Protein AF-A0AAD3P8V6-F1 (afdb_monomer_lite)

Organism: Nepenthes gracilis (NCBI:txid150966)

Radius of gyration: 29.1 Å; chains: 1; bounding box: 100×40×70 Å

pLDDT: mean 76.27, std 16.81, range [40.22, 94.75]

Secondary structure (DSSP, 8-state):
-------------------S--PPPTT----THHHHHHHHHHHHHH-TTSPPPPPGGGGSPPPPPPPSS--SSEEEEEE-SS-EEEEEEEES------SS---S----GGG--HHHHHHHHHHHHHHHHH--SHHHHHHHHHHHHHHHHHHHHHH-

Sequence (156 aa):
MLRKAARLFSRPTVTVVASPRSRPLSTELQATTMADQMFVEAWRRVVPNIDPPKTPLSFMKPRPPVPPSIPSKLTVNFYLPYSSELSRKEVDMVIVPATTGQMVEAVPVDRIDSSLVQKGAMEFTQKLSSASTDYEKAEAQIGVDVYSALNSALLG

Foldseek 3Di:
DDDDDDDDDDDDDPPPPPDPPPPPDPPPPPDPPVVVVVQQVVCCVVPVPDHDDDDPVNVDDDDDPDDPDDDQWDQDWDDEPVDTPHHRDTDNDDDQPDPVSDDNDDDPLVPDDLVVLVVQLVVLVVQCVVPDDPVSVVVSVVSNVVSVVSNVVNVD

InterPro domains:
  IPR001469 ATP synthase, F1 complex, delta/epsilon subunit [PTHR13822] (104-154)

Structure (mmCIF, N/CA/C/O backbone):
data_AF-A0AAD3P8V6-F1
#
_entry.id   AF-A0AAD3P8V6-F1
#
loop_
_atom_site.group_PDB
_atom_site.id
_atom_site.type_symbol
_atom_site.label_atom_id
_atom_site.label_alt_id
_atom_site.label_comp_id
_atom_site.label_asym_id
_atom_site.label_entity_id
_atom_site.label_seq_id
_atom_site.pdbx_PDB_ins_code
_atom_site.Cartn_x
_atom_site.Cartn_y
_atom_site.Cartn_z
_atom_site.occupancy
_atom_site.B_iso_or_equiv
_atom_site.auth_seq_id
_atom_site.auth_comp_id
_atom_site.auth_asym_id
_atom_site.auth_atom_id
_atom_site.pdbx_PDB_model_num
ATOM 1 N N . MET A 1 1 ? -65.501 8.495 -46.738 1.00 48.25 1 MET A N 1
ATOM 2 C CA . MET A 1 1 ? -64.399 9.013 -47.576 1.00 48.25 1 MET A CA 1
ATOM 3 C C . MET A 1 1 ? -63.640 10.058 -46.782 1.00 48.25 1 MET A C 1
ATOM 5 O O . MET A 1 1 ? -64.184 11.131 -46.575 1.00 48.25 1 MET A O 1
ATOM 9 N N . LEU A 1 2 ? -62.432 9.763 -46.297 1.00 40.22 2 LEU A N 1
ATOM 10 C CA . LEU A 1 2 ? -61.576 10.791 -45.702 1.00 40.22 2 LEU A CA 1
ATOM 11 C C . LEU A 1 2 ? -60.104 10.433 -45.920 1.00 40.22 2 LEU A C 1
ATOM 13 O O . LEU A 1 2 ? -59.714 9.270 -45.877 1.00 40.22 2 LEU A O 1
ATOM 17 N N . ARG A 1 3 ? -59.350 11.453 -46.318 1.00 42.66 3 ARG A N 1
ATOM 18 C CA . ARG A 1 3 ? -58.139 11.390 -47.137 1.00 42.66 3 ARG A CA 1
ATOM 19 C C . ARG A 1 3 ? -56.882 11.197 -46.282 1.00 42.66 3 ARG A C 1
ATOM 21 O O . ARG A 1 3 ? -56.759 11.784 -45.214 1.00 42.66 3 ARG A O 1
ATOM 28 N N . LYS A 1 4 ? -55.934 10.414 -46.811 1.00 42.03 4 LYS A N 1
ATOM 29 C CA . LYS A 1 4 ? -54.541 10.311 -46.349 1.00 42.03 4 LYS A CA 1
ATOM 30 C C . LYS A 1 4 ? -53.879 11.696 -46.298 1.00 42.03 4 LYS A C 1
ATOM 32 O O . LYS A 1 4 ? -53.978 12.448 -47.263 1.00 42.03 4 LYS A O 1
ATOM 37 N N . ALA A 1 5 ? -53.115 11.964 -45.242 1.00 44.97 5 ALA A N 1
ATOM 38 C CA . ALA A 1 5 ? -52.070 12.985 -45.224 1.00 44.97 5 ALA A CA 1
ATOM 39 C C . ALA A 1 5 ? -50.825 12.391 -44.548 1.00 44.97 5 ALA A C 1
ATOM 41 O O . ALA A 1 5 ? -50.788 12.205 -43.335 1.00 44.97 5 ALA A O 1
ATOM 42 N N . ALA A 1 6 ? -49.821 12.050 -45.356 1.00 48.81 6 ALA A N 1
ATOM 43 C CA . ALA A 1 6 ? -48.490 11.697 -44.889 1.00 48.81 6 ALA A CA 1
ATOM 44 C C . ALA A 1 6 ? -47.752 12.990 -44.513 1.00 48.81 6 ALA A C 1
ATOM 46 O O . ALA A 1 6 ? -47.552 13.856 -45.364 1.00 48.81 6 ALA A O 1
ATOM 47 N N . ARG A 1 7 ? -47.354 13.130 -43.247 1.00 48.19 7 ARG A N 1
ATOM 48 C CA . ARG A 1 7 ? -46.391 14.150 -42.81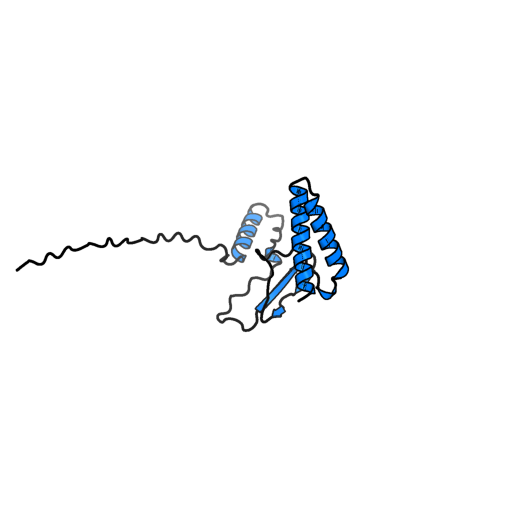5 1.00 48.19 7 ARG A CA 1
ATOM 49 C C . ARG A 1 7 ? -45.053 13.459 -42.565 1.00 48.19 7 ARG A C 1
ATOM 51 O O . ARG A 1 7 ? -44.911 12.688 -41.623 1.00 48.19 7 ARG A O 1
ATOM 58 N N . LEU A 1 8 ? -44.106 13.719 -43.463 1.00 48.44 8 LEU A N 1
ATOM 59 C CA . LEU A 1 8 ? -42.693 13.372 -43.340 1.00 48.44 8 LEU A CA 1
ATOM 60 C C . LEU A 1 8 ? -42.093 14.143 -42.160 1.00 48.44 8 LEU A C 1
ATOM 62 O O . LEU A 1 8 ? -41.882 15.351 -42.251 1.00 48.44 8 LEU A O 1
ATOM 66 N N . PHE A 1 9 ? -41.797 13.449 -41.064 1.00 45.66 9 PHE A N 1
ATOM 67 C CA . PHE A 1 9 ? -40.881 13.968 -40.054 1.00 45.66 9 PHE A CA 1
ATOM 68 C C . PHE A 1 9 ? -39.450 13.683 -40.510 1.00 45.66 9 PHE A C 1
ATOM 70 O O . PHE A 1 9 ? -38.978 12.548 -40.489 1.00 45.66 9 PHE A O 1
ATOM 77 N N . SER A 1 10 ? -38.786 14.742 -40.967 1.00 42.00 10 SER A N 1
ATOM 78 C CA . SER A 1 10 ? -37.354 14.775 -41.247 1.00 42.00 10 SER A CA 1
ATOM 79 C C . SER A 1 10 ? -36.580 14.589 -39.934 1.00 42.00 10 SER A C 1
ATOM 81 O O . SER A 1 10 ? -36.687 15.420 -39.032 1.00 42.00 10 SER A O 1
ATOM 83 N N . ARG A 1 11 ? -35.835 13.484 -39.795 1.00 47.56 11 ARG A N 1
ATOM 84 C CA . ARG A 1 11 ? -34.844 13.307 -38.718 1.00 47.56 11 ARG A CA 1
ATOM 85 C C . ARG A 1 11 ? -33.598 14.119 -39.086 1.00 47.56 11 ARG A C 1
ATOM 87 O O . ARG A 1 11 ? -33.048 13.871 -40.157 1.00 47.56 11 ARG A O 1
ATOM 94 N N . PRO A 1 12 ? -33.097 15.023 -38.230 1.00 41.91 12 PRO A N 1
ATOM 95 C CA . PRO A 1 12 ? -31.776 15.590 -38.442 1.00 41.91 12 PRO A CA 1
ATOM 96 C C . PRO A 1 12 ? -30.721 14.526 -38.115 1.00 41.91 12 PRO A C 1
ATOM 98 O O . PRO A 1 12 ? -30.611 14.060 -36.980 1.00 41.91 12 PRO A O 1
ATOM 101 N N . THR A 1 13 ? -29.945 14.125 -39.120 1.00 44.75 13 THR A N 1
ATOM 102 C CA . THR A 1 13 ? -28.709 13.363 -38.931 1.00 44.75 13 THR A CA 1
ATOM 103 C C . THR A 1 13 ? -27.679 14.306 -38.314 1.00 44.75 13 THR A C 1
ATOM 105 O O . THR A 1 13 ? -27.112 15.149 -39.004 1.00 44.75 13 THR A O 1
ATOM 108 N N . VAL A 1 14 ? -27.455 14.206 -37.003 1.00 41.47 14 VAL A N 1
ATOM 109 C CA . VAL A 1 14 ? -26.318 14.868 -36.356 1.00 41.47 14 VAL A CA 1
ATOM 110 C C . VAL A 1 14 ? -25.079 14.047 -36.684 1.00 41.47 14 VAL A C 1
ATOM 112 O O . VAL A 1 14 ? -24.780 13.048 -36.031 1.00 41.47 14 VAL A O 1
ATOM 115 N N . THR A 1 15 ? -24.366 14.452 -37.730 1.00 43.22 15 THR A N 1
ATOM 116 C CA . THR A 1 15 ? -23.012 13.973 -37.996 1.00 43.22 15 THR A CA 1
ATOM 117 C C . THR A 1 15 ? -22.103 14.582 -36.933 1.00 43.22 15 THR A C 1
ATOM 119 O O . THR A 1 15 ? -21.634 15.711 -37.071 1.00 43.22 15 THR A O 1
ATOM 122 N N . VAL A 1 16 ? -21.887 13.864 -35.829 1.00 43.22 16 VAL A N 1
ATOM 123 C CA . VAL A 1 16 ? -20.825 14.206 -34.879 1.00 43.22 16 VAL A CA 1
ATOM 124 C C . VAL A 1 16 ? -19.509 13.933 -35.594 1.00 43.22 16 VAL A C 1
ATOM 126 O O . VAL A 1 16 ? -19.059 12.793 -35.692 1.00 43.22 16 VAL A O 1
ATOM 129 N N . VAL A 1 17 ? -18.913 14.985 -36.151 1.00 42.22 17 VAL A N 1
ATOM 130 C CA . VAL A 1 17 ? -17.529 14.955 -36.618 1.00 42.22 17 VAL A CA 1
ATOM 131 C C . VAL A 1 17 ? -16.671 14.756 -35.371 1.00 42.22 17 VAL A C 1
ATOM 133 O O . VAL A 1 17 ? -16.439 15.689 -34.603 1.00 42.22 17 VAL A O 1
ATOM 136 N N . ALA A 1 18 ? -16.269 13.511 -35.122 1.00 45.81 18 ALA A N 1
ATOM 137 C CA . ALA A 1 18 ? -15.339 13.174 -34.060 1.00 45.81 18 ALA A CA 1
ATOM 138 C C . ALA A 1 18 ? -13.991 13.837 -34.377 1.00 45.81 18 ALA A C 1
ATOM 140 O O . ALA A 1 18 ? -13.233 13.386 -35.231 1.00 45.81 18 ALA A O 1
ATOM 14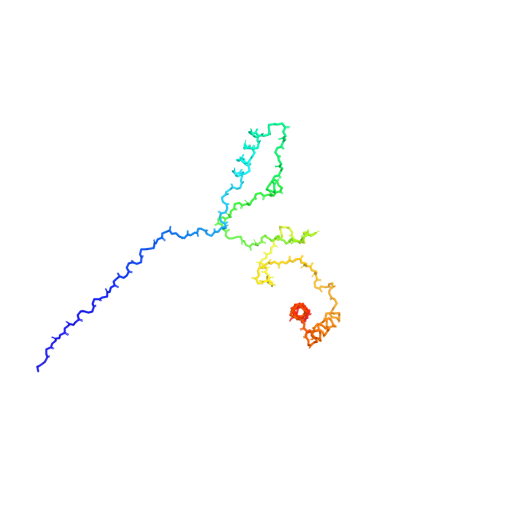1 N N . SER A 1 19 ? -13.723 14.956 -33.708 1.00 47.09 19 SER A N 1
ATOM 142 C CA . SER A 1 19 ? -12.409 15.589 -33.686 1.00 47.09 19 SER A CA 1
ATOM 143 C C . SER A 1 19 ? -11.399 14.592 -33.101 1.00 47.09 19 SER A C 1
ATOM 145 O O . SER A 1 19 ? -11.620 14.115 -31.983 1.00 47.09 19 SER A O 1
ATOM 147 N N . PRO A 1 20 ? -10.292 14.251 -33.789 1.00 47.50 20 PRO A N 1
ATOM 148 C CA . PRO A 1 20 ? -9.282 13.359 -33.249 1.00 47.50 20 PRO A CA 1
ATOM 149 C C . PRO A 1 20 ? -8.382 14.182 -32.326 1.00 47.50 20 PRO A C 1
ATOM 151 O O . PRO A 1 20 ? -7.251 14.534 -32.646 1.00 47.50 20 PRO A O 1
ATOM 154 N N . ARG A 1 21 ? -8.912 14.547 -31.162 1.00 51.06 21 ARG A N 1
ATOM 155 C CA . ARG A 1 21 ? -8.114 15.030 -30.033 1.00 51.06 21 ARG A CA 1
ATOM 156 C C . ARG A 1 21 ? -8.429 14.208 -28.793 1.00 51.06 21 ARG A C 1
ATOM 158 O O . ARG A 1 21 ? -8.576 14.730 -27.693 1.00 51.06 21 ARG A O 1
ATOM 165 N N . SER A 1 22 ? -8.470 12.892 -28.974 1.00 51.97 22 SER A N 1
ATOM 166 C CA . SER A 1 22 ? -8.152 11.978 -27.886 1.00 51.97 22 SER A CA 1
ATOM 167 C C . SER A 1 22 ? -6.700 12.248 -27.515 1.00 51.97 22 SER A C 1
ATOM 169 O O . SER A 1 22 ? -5.783 11.868 -28.240 1.00 51.97 22 SER A O 1
ATOM 171 N N . ARG A 1 23 ? -6.484 12.988 -26.422 1.00 58.47 23 ARG A N 1
ATOM 172 C CA . ARG A 1 23 ? -5.175 13.008 -25.770 1.00 58.47 23 ARG A CA 1
ATOM 173 C C . ARG A 1 23 ? -4.825 11.544 -25.494 1.00 58.47 23 ARG A C 1
ATOM 175 O O . ARG A 1 23 ? -5.640 10.878 -24.850 1.00 58.47 23 ARG A O 1
ATOM 182 N N . PRO A 1 24 ? -3.700 11.020 -25.997 1.00 47.53 24 PRO A N 1
ATOM 183 C CA . PRO A 1 24 ? -3.303 9.672 -25.6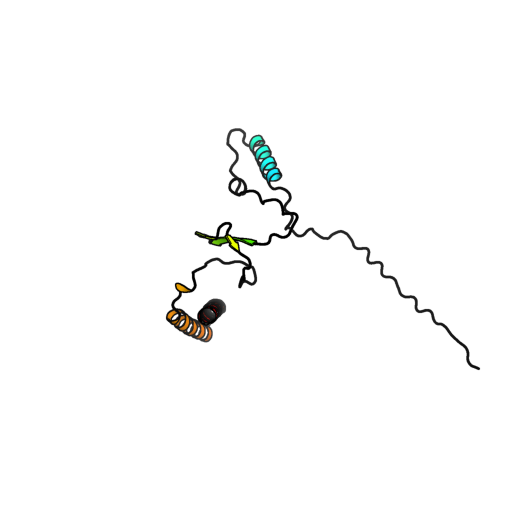44 1.00 47.53 24 PRO A CA 1
ATOM 184 C C . PRO A 1 24 ? -3.166 9.604 -24.122 1.00 47.53 24 PRO A C 1
ATOM 186 O O . PRO A 1 24 ? -2.613 10.507 -23.487 1.00 47.53 24 PRO A O 1
ATOM 189 N N . LEU A 1 25 ? -3.739 8.554 -23.542 1.00 46.03 25 LEU A N 1
ATOM 190 C CA . LEU A 1 25 ? -3.532 8.179 -22.152 1.00 46.03 25 LEU A CA 1
ATOM 191 C C . LEU A 1 25 ? -2.009 8.107 -21.923 1.00 46.03 25 LEU A C 1
ATOM 193 O O . LEU A 1 25 ? -1.317 7.448 -22.697 1.00 46.03 25 LEU A O 1
ATOM 197 N N . SER A 1 26 ? -1.472 8.779 -20.897 1.00 44.19 26 SER A N 1
ATOM 198 C CA . SER A 1 26 ? -0.022 8.900 -20.613 1.00 44.19 26 SER A CA 1
ATOM 199 C C . SER A 1 26 ? 0.693 7.582 -20.262 1.00 44.19 26 SER A C 1
ATOM 201 O O . SER A 1 26 ? 1.759 7.586 -19.655 1.00 44.19 26 SER A O 1
ATOM 203 N N . THR A 1 27 ? 0.109 6.442 -20.608 1.00 46.94 27 THR A N 1
ATOM 204 C CA . THR A 1 27 ? 0.646 5.109 -20.343 1.00 46.94 27 THR A CA 1
ATOM 205 C C . THR A 1 27 ? 1.577 4.624 -21.456 1.00 46.94 27 THR A C 1
ATOM 207 O O . THR A 1 27 ? 2.363 3.707 -21.226 1.00 46.94 27 THR A O 1
ATOM 210 N N . GLU A 1 28 ? 1.539 5.242 -22.640 1.00 43.00 28 GLU A N 1
ATOM 211 C CA . GLU A 1 28 ? 2.434 4.918 -23.754 1.00 43.00 28 GLU A CA 1
ATOM 212 C C . GLU A 1 28 ? 3.661 5.844 -23.749 1.00 43.00 28 GLU A C 1
ATOM 214 O O . GLU A 1 28 ? 3.772 6.806 -24.506 1.00 43.00 28 GLU A O 1
ATOM 219 N N . LEU A 1 29 ? 4.593 5.573 -22.832 1.00 48.22 29 LEU A N 1
ATOM 220 C CA . LEU A 1 29 ? 5.915 6.199 -22.829 1.00 48.22 29 LEU A CA 1
ATOM 221 C C . LEU A 1 29 ? 6.781 5.465 -23.867 1.00 48.22 29 LEU A C 1
ATOM 223 O O . LEU A 1 29 ? 7.282 4.370 -23.604 1.00 48.22 29 LEU A O 1
ATOM 227 N N . GLN A 1 30 ? 6.897 6.032 -25.073 1.00 46.78 30 GLN A N 1
ATOM 228 C CA . GLN A 1 30 ? 7.783 5.521 -26.127 1.00 46.78 30 GLN A CA 1
ATOM 229 C C . GLN A 1 30 ? 9.235 5.404 -25.625 1.00 46.78 30 GLN A C 1
ATOM 231 O O . GLN A 1 30 ? 9.676 6.176 -24.776 1.00 46.78 30 GLN A O 1
ATOM 236 N N . ALA A 1 31 ? 9.947 4.398 -26.148 1.00 54.34 31 ALA A N 1
ATOM 237 C CA . ALA A 1 31 ? 11.231 3.870 -25.681 1.00 54.34 31 ALA A CA 1
ATOM 238 C C . ALA A 1 31 ? 12.186 4.911 -25.055 1.00 54.34 31 ALA A C 1
ATOM 240 O O . ALA A 1 31 ? 12.770 5.770 -25.715 1.00 54.34 31 ALA A O 1
ATOM 241 N N . THR A 1 32 ? 12.384 4.742 -23.749 1.00 54.31 32 THR A N 1
ATOM 242 C CA . THR A 1 32 ? 13.075 5.617 -22.792 1.00 54.31 32 THR A CA 1
ATOM 243 C C . THR A 1 32 ? 14.562 5.863 -23.071 1.00 54.31 32 THR A C 1
ATOM 245 O O . THR A 1 32 ? 15.139 6.786 -22.507 1.00 54.31 32 THR A O 1
ATOM 248 N N . THR A 1 33 ? 15.191 5.084 -23.956 1.00 60.41 33 THR A N 1
ATOM 249 C CA . THR A 1 33 ? 16.618 5.210 -24.304 1.00 60.41 33 THR A CA 1
ATOM 250 C C . THR A 1 33 ? 16.928 6.494 -25.079 1.00 60.41 33 THR A C 1
ATOM 252 O O . THR A 1 33 ? 18.020 7.039 -24.945 1.00 60.41 33 THR A O 1
ATOM 255 N N . MET A 1 34 ? 15.973 7.006 -25.863 1.00 60.59 34 MET A N 1
ATOM 256 C CA . MET A 1 34 ? 16.181 8.205 -26.688 1.00 60.59 34 MET A CA 1
ATOM 257 C C . MET A 1 34 ? 16.338 9.475 -25.837 1.00 60.59 34 MET A C 1
ATOM 259 O O . MET A 1 34 ? 17.187 10.312 -26.128 1.00 60.59 34 MET A O 1
ATOM 263 N N . ALA A 1 35 ? 15.570 9.600 -24.750 1.00 64.56 35 ALA A N 1
ATOM 264 C CA . ALA A 1 35 ? 15.622 10.769 -23.869 1.00 64.56 35 ALA A CA 1
ATOM 265 C C . ALA A 1 35 ? 16.946 10.859 -23.087 1.00 64.56 35 ALA A C 1
ATOM 267 O O . ALA A 1 35 ? 17.517 11.943 -22.968 1.00 64.56 35 ALA A O 1
ATOM 268 N N . ASP A 1 36 ? 17.465 9.720 -22.614 1.00 71.25 36 ASP A N 1
ATOM 269 C CA . ASP A 1 36 ? 18.767 9.657 -21.940 1.00 71.25 36 ASP A CA 1
ATOM 270 C C . ASP A 1 36 ? 19.915 10.030 -22.897 1.00 71.25 36 ASP A C 1
ATOM 272 O O . ASP A 1 36 ? 20.833 10.752 -22.507 1.00 71.25 36 ASP A O 1
ATOM 276 N N . GLN A 1 37 ? 19.854 9.606 -24.166 1.00 79.19 37 GLN A N 1
ATOM 277 C CA . GLN A 1 37 ? 20.871 9.966 -25.163 1.00 79.19 37 GLN A CA 1
ATOM 278 C C . GLN A 1 37 ? 20.859 11.462 -25.494 1.00 79.19 37 GLN A C 1
ATOM 280 O O . GLN A 1 37 ? 21.916 12.092 -25.480 1.00 79.19 37 GLN A O 1
ATOM 285 N N . MET A 1 38 ? 19.676 12.057 -25.682 1.00 83.75 38 MET A N 1
ATOM 286 C CA . MET A 1 38 ? 19.548 13.504 -25.898 1.00 83.75 38 MET A CA 1
ATOM 287 C C . MET A 1 38 ? 20.117 14.320 -24.728 1.00 83.75 38 MET A C 1
ATOM 289 O O . MET A 1 38 ? 20.778 15.339 -24.943 1.00 83.75 38 MET A O 1
ATOM 293 N N . PHE A 1 39 ? 19.890 13.876 -23.487 1.00 84.94 39 PHE A N 1
ATOM 294 C CA . PHE A 1 39 ? 20.454 14.528 -22.304 1.00 84.94 39 PHE A CA 1
ATOM 295 C C . PHE A 1 39 ? 21.985 14.437 -22.274 1.00 84.94 39 PHE A C 1
ATOM 297 O O . PHE A 1 39 ? 22.654 15.442 -22.033 1.00 84.94 39 PHE A O 1
ATOM 304 N N . VAL A 1 40 ? 22.551 13.260 -22.554 1.00 85.06 40 VAL A N 1
ATOM 305 C CA . VAL A 1 40 ? 24.008 13.049 -22.560 1.00 85.06 40 VAL A CA 1
ATOM 306 C C . VAL A 1 40 ? 24.693 13.895 -23.635 1.00 85.06 40 VAL A C 1
ATOM 308 O O . VAL A 1 40 ? 25.746 14.481 -23.375 1.00 85.06 40 VAL A O 1
ATOM 311 N N . GLU A 1 41 ? 24.100 14.005 -24.822 1.00 87.19 41 GLU A N 1
ATOM 312 C CA . GLU A 1 41 ? 24.614 14.855 -25.901 1.00 87.19 41 GLU A CA 1
ATOM 313 C C . GLU A 1 41 ? 24.585 16.342 -25.525 1.00 87.19 41 GLU A C 1
ATOM 315 O O . GLU A 1 41 ? 25.583 17.051 -25.696 1.00 87.19 41 GLU A O 1
ATOM 320 N N . ALA A 1 42 ? 23.476 16.809 -24.944 1.00 87.50 42 ALA A N 1
ATOM 321 C CA . ALA A 1 42 ? 23.359 18.179 -24.452 1.00 87.50 42 ALA A CA 1
ATOM 322 C C . ALA A 1 42 ? 24.352 18.472 -23.312 1.00 87.50 42 ALA A C 1
ATOM 324 O O . ALA A 1 42 ? 24.980 19.531 -23.303 1.00 87.50 42 ALA A O 1
ATOM 325 N N . TRP A 1 43 ? 24.552 17.527 -22.387 1.00 86.81 43 TRP A N 1
ATOM 326 C CA . TRP A 1 43 ? 25.503 17.661 -21.282 1.00 86.81 43 TRP A CA 1
ATOM 327 C C . TRP A 1 43 ? 26.938 17.798 -21.786 1.00 86.81 43 TRP A C 1
ATOM 329 O O . TRP A 1 43 ? 27.631 18.739 -21.407 1.00 86.81 43 TRP A O 1
ATOM 339 N N . ARG A 1 44 ? 27.369 16.923 -22.705 1.00 87.31 44 ARG A N 1
ATOM 340 C CA . ARG A 1 44 ? 28.724 16.966 -23.283 1.00 87.31 44 ARG A CA 1
ATOM 341 C C . ARG A 1 44 ? 29.007 18.270 -24.024 1.00 87.31 44 ARG A C 1
ATOM 343 O O . ARG A 1 44 ? 30.152 18.712 -24.057 1.00 87.31 44 ARG A O 1
ATOM 350 N N . ARG A 1 45 ? 27.973 18.894 -24.595 1.00 90.75 45 ARG A N 1
ATOM 351 C CA . ARG A 1 45 ? 28.081 20.201 -25.252 1.00 90.75 45 ARG A CA 1
ATOM 352 C C . ARG A 1 45 ? 28.306 21.348 -24.261 1.00 90.75 45 ARG A C 1
ATOM 354 O O . ARG A 1 45 ? 29.003 22.296 -24.605 1.00 90.75 45 ARG A O 1
ATOM 361 N N . VAL A 1 46 ? 27.703 21.290 -23.073 1.00 89.69 46 VAL A N 1
ATOM 362 C CA . VAL A 1 46 ? 27.765 22.373 -22.071 1.00 89.69 46 VAL A CA 1
ATOM 363 C C . VAL A 1 46 ? 28.928 22.180 -21.094 1.00 89.69 46 VAL A C 1
ATOM 365 O O . VAL A 1 46 ? 29.578 23.151 -20.713 1.00 89.69 46 VAL A O 1
ATOM 368 N N . VAL A 1 47 ? 29.218 20.937 -20.706 1.00 85.38 47 VAL A N 1
ATOM 369 C CA . VAL A 1 47 ? 30.255 20.580 -19.732 1.00 85.38 47 VAL A CA 1
ATOM 370 C C . VAL A 1 47 ? 31.055 19.374 -20.250 1.00 85.38 47 VAL A C 1
ATOM 372 O O . VAL A 1 47 ? 30.755 18.232 -19.909 1.00 85.38 47 VAL A O 1
ATOM 375 N N . PRO A 1 48 ? 32.093 19.597 -21.077 1.00 83.69 48 PRO A N 1
ATOM 376 C CA . PRO A 1 48 ? 32.858 18.508 -21.693 1.00 83.69 48 PRO A CA 1
ATOM 377 C C . PRO A 1 48 ? 33.806 17.781 -20.724 1.00 83.69 48 PRO A C 1
ATOM 379 O O . PRO A 1 48 ? 34.194 16.649 -20.992 1.00 83.69 48 PRO A O 1
ATOM 382 N N . ASN A 1 49 ? 34.170 18.409 -19.600 1.00 88.88 49 ASN A N 1
ATOM 383 C CA . ASN A 1 49 ? 35.184 17.897 -18.667 1.00 88.88 49 ASN A CA 1
ATOM 384 C C . ASN A 1 49 ? 34.608 17.087 -17.491 1.00 88.88 49 ASN A C 1
ATOM 386 O O . ASN A 1 49 ? 35.370 16.648 -16.633 1.00 88.88 49 ASN A O 1
ATOM 390 N N . ILE A 1 50 ? 33.283 16.930 -17.405 1.00 87.62 50 ILE A N 1
ATOM 391 C CA . ILE A 1 50 ? 32.612 16.198 -16.322 1.00 87.62 50 ILE A CA 1
ATOM 392 C C . ILE A 1 50 ? 31.708 15.141 -16.943 1.00 87.62 50 ILE A C 1
ATOM 394 O O . ILE A 1 50 ? 30.881 15.453 -17.802 1.00 87.62 50 ILE A O 1
ATOM 398 N N . ASP A 1 51 ? 31.839 13.901 -16.478 1.00 85.06 51 ASP A N 1
ATOM 399 C CA . ASP A 1 51 ? 30.973 12.814 -16.918 1.00 85.06 51 ASP A CA 1
ATOM 400 C C . ASP A 1 51 ? 29.500 13.096 -16.578 1.00 85.06 51 ASP A C 1
ATOM 402 O O . ASP A 1 51 ? 29.196 13.618 -15.500 1.00 85.06 51 ASP A O 1
ATOM 406 N N . PRO A 1 52 ? 28.565 12.764 -17.485 1.00 84.94 52 PRO A N 1
ATOM 407 C CA . PRO A 1 52 ? 27.152 13.028 -17.267 1.00 84.94 52 PRO A CA 1
ATOM 408 C C . PRO A 1 52 ? 26.633 12.261 -16.041 1.00 84.94 52 PRO A C 1
ATOM 410 O O . PRO A 1 52 ? 27.012 11.102 -15.825 1.00 84.94 52 PRO A O 1
ATOM 413 N N . PRO A 1 53 ? 25.740 12.871 -15.242 1.00 86.62 53 PRO A N 1
ATOM 414 C CA . PRO A 1 53 ? 25.146 12.196 -14.099 1.00 86.62 53 PRO A CA 1
ATOM 415 C C . PRO A 1 53 ? 24.322 10.987 -14.555 1.00 86.62 53 PRO A C 1
ATOM 417 O O . PRO A 1 53 ? 23.696 10.995 -15.616 1.00 86.62 53 PRO A O 1
ATOM 420 N N . LYS A 1 54 ? 24.296 9.940 -13.724 1.00 83.19 54 LYS A N 1
ATOM 421 C CA . LYS A 1 54 ? 23.468 8.756 -13.979 1.00 83.19 54 LYS A CA 1
ATOM 422 C C . LYS A 1 54 ? 21.996 9.106 -13.785 1.00 83.19 54 LYS A C 1
ATOM 424 O O . LYS A 1 54 ? 21.619 9.641 -12.743 1.00 83.19 54 LYS A O 1
ATOM 429 N N . THR A 1 55 ? 21.163 8.756 -14.757 1.00 84.06 55 THR A N 1
ATOM 430 C CA . THR A 1 55 ? 19.708 8.887 -14.638 1.00 84.06 55 THR A CA 1
ATOM 431 C C . THR A 1 55 ? 19.132 7.683 -13.883 1.00 84.06 55 THR A C 1
ATOM 433 O O . THR A 1 55 ? 19.721 6.599 -13.930 1.00 84.06 55 THR A O 1
ATOM 436 N N . PRO A 1 56 ? 17.978 7.809 -13.195 1.00 78.19 56 PRO A N 1
ATOM 437 C CA . PRO A 1 56 ? 17.333 6.671 -12.528 1.00 78.19 56 PRO A CA 1
ATOM 438 C C . PRO A 1 56 ? 17.111 5.475 -13.466 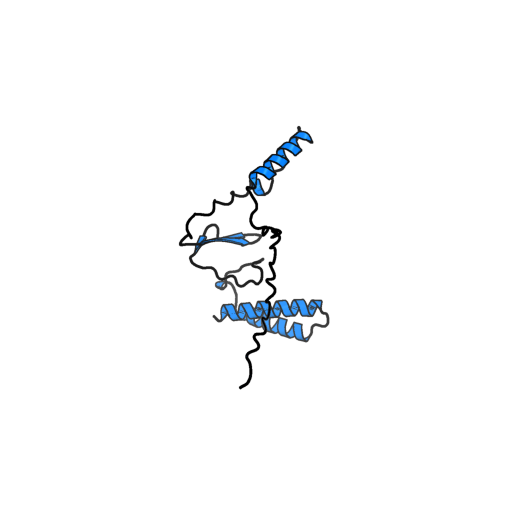1.00 78.19 56 PRO A C 1
ATOM 440 O O . PRO A 1 56 ? 17.254 4.323 -13.061 1.00 78.19 56 PRO A O 1
ATOM 443 N N . LEU A 1 57 ? 16.859 5.754 -14.747 1.00 75.06 57 LEU A N 1
ATOM 444 C CA . LEU A 1 57 ? 16.695 4.762 -15.808 1.00 75.06 57 LEU A CA 1
ATOM 445 C C . LEU A 1 57 ? 17.940 3.894 -16.019 1.00 75.06 57 LEU A C 1
ATOM 447 O O . LEU A 1 57 ? 17.804 2.714 -16.327 1.00 75.06 57 LEU A O 1
ATOM 451 N N . SER A 1 58 ? 19.138 4.428 -15.764 1.00 80.69 58 SER A N 1
ATOM 452 C CA . SER A 1 58 ? 20.396 3.672 -15.849 1.00 80.69 58 SER A CA 1
ATOM 453 C C . SER A 1 58 ? 20.459 2.503 -14.856 1.00 80.69 58 SER A C 1
ATOM 455 O O . SER A 1 58 ? 21.230 1.565 -15.051 1.00 80.69 58 SER A O 1
ATOM 457 N N . PHE A 1 59 ? 19.657 2.553 -13.788 1.00 79.81 59 PHE A N 1
ATOM 458 C CA . PHE A 1 59 ? 19.579 1.513 -12.760 1.00 79.81 59 PHE A CA 1
ATOM 459 C C . PHE A 1 59 ? 18.356 0.599 -12.920 1.00 79.81 59 PHE A C 1
ATOM 461 O O . PHE A 1 59 ? 18.232 -0.397 -12.204 1.00 79.81 59 PHE A O 1
ATOM 468 N N . MET A 1 60 ? 17.451 0.910 -13.852 1.00 80.12 60 MET A N 1
ATOM 469 C CA . MET A 1 60 ? 16.229 0.145 -14.081 1.00 80.12 60 MET A CA 1
ATOM 470 C C . MET A 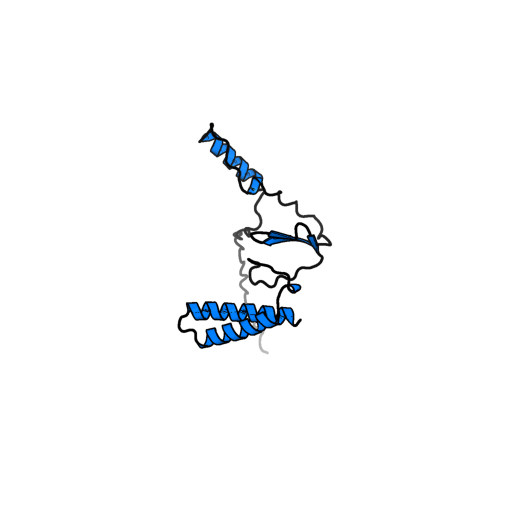1 60 ? 16.398 -0.778 -15.285 1.00 80.12 60 MET A C 1
ATOM 472 O O . MET A 1 60 ? 16.885 -0.389 -16.343 1.00 80.12 60 MET A O 1
ATOM 476 N N . LYS A 1 61 ? 15.953 -2.030 -15.149 1.00 77.62 61 LYS A N 1
ATOM 477 C CA . LYS A 1 61 ? 15.874 -2.932 -16.302 1.00 77.62 61 LYS A CA 1
ATOM 478 C C . LYS A 1 61 ? 14.785 -2.405 -17.245 1.00 77.62 61 LYS A C 1
ATOM 480 O O . LYS A 1 61 ? 13.691 -2.115 -16.753 1.00 77.62 61 LYS A O 1
ATOM 485 N N . PRO A 1 62 ? 15.047 -2.296 -18.562 1.00 72.56 62 PRO A N 1
ATOM 486 C CA . PRO A 1 62 ? 14.038 -1.860 -19.515 1.00 72.56 62 PRO A CA 1
ATOM 487 C C . PRO A 1 62 ? 12.776 -2.708 -19.403 1.00 72.56 62 PRO A C 1
ATOM 489 O O . PRO A 1 62 ? 12.843 -3.915 -19.143 1.00 72.56 62 PRO A O 1
ATOM 492 N N . ARG A 1 63 ? 11.623 -2.069 -19.606 1.00 72.44 63 ARG A N 1
ATOM 493 C CA . ARG A 1 63 ? 10.342 -2.769 -19.658 1.00 72.44 63 ARG A CA 1
ATOM 494 C C . ARG A 1 63 ? 10.426 -3.860 -20.740 1.00 72.44 63 ARG A C 1
ATOM 496 O O . ARG A 1 63 ? 10.755 -3.529 -21.879 1.00 72.44 63 ARG A O 1
ATOM 503 N N . PRO A 1 64 ? 10.141 -5.132 -20.414 1.00 70.62 64 PRO A N 1
ATOM 504 C CA . PRO A 1 64 ? 10.111 -6.184 -21.419 1.00 70.62 64 PRO A CA 1
ATOM 505 C C . PRO A 1 64 ? 8.997 -5.909 -22.444 1.00 70.62 64 PRO A C 1
ATOM 507 O O . PRO A 1 64 ? 7.967 -5.331 -22.081 1.00 70.62 64 PRO A O 1
ATOM 510 N N . PRO A 1 65 ? 9.183 -6.301 -23.717 1.00 75.38 65 PRO A N 1
ATOM 511 C CA . PRO A 1 65 ? 8.154 -6.149 -24.738 1.00 75.38 65 PRO A CA 1
ATOM 512 C C . PRO A 1 65 ? 6.885 -6.903 -24.328 1.00 75.38 65 PRO A C 1
ATOM 514 O O . PRO A 1 65 ? 6.959 -7.976 -23.725 1.00 75.38 65 PRO A O 1
ATOM 517 N N . VAL A 1 66 ? 5.721 -6.329 -24.640 1.00 76.56 66 VAL A N 1
ATOM 518 C CA . VAL A 1 66 ? 4.430 -6.953 -24.326 1.00 76.56 66 VAL A CA 1
ATOM 519 C C . VAL A 1 66 ? 4.328 -8.261 -25.117 1.00 76.56 66 VAL A C 1
ATOM 521 O O . VAL A 1 66 ? 4.459 -8.228 -26.343 1.00 76.56 66 VAL A O 1
ATOM 524 N N . PRO A 1 67 ? 4.136 -9.414 -24.453 1.00 74.38 67 PRO A N 1
ATOM 525 C CA . PRO A 1 67 ? 4.009 -10.679 -25.156 1.00 74.38 67 PRO A CA 1
ATOM 526 C C . PRO A 1 67 ? 2.743 -10.676 -26.032 1.00 74.38 67 PRO A C 1
ATOM 528 O O . PRO A 1 67 ? 1.732 -10.086 -25.650 1.00 74.38 67 PRO A O 1
ATOM 531 N N . PRO A 1 68 ? 2.762 -11.349 -27.195 1.00 75.88 68 PRO A N 1
ATOM 532 C CA . PRO A 1 68 ? 1.637 -11.363 -28.135 1.00 75.88 68 PRO A CA 1
ATOM 533 C C . PRO A 1 68 ? 0.427 -12.170 -27.634 1.00 75.88 68 PRO A C 1
ATOM 535 O O . PRO A 1 68 ? -0.659 -12.063 -28.197 1.00 75.88 68 PRO A O 1
ATOM 538 N N . SER A 1 69 ? 0.603 -12.981 -26.588 1.00 81.69 69 SER A N 1
ATOM 539 C CA . SER A 1 69 ? -0.440 -13.789 -25.956 1.00 81.69 69 SER A CA 1
ATOM 540 C C . SER A 1 69 ? -0.527 -13.486 -24.464 1.00 81.69 69 SER A C 1
ATOM 542 O O . SER A 1 69 ? 0.497 -13.258 -23.815 1.00 81.69 69 SER A O 1
ATOM 544 N N . ILE A 1 70 ? -1.741 -13.539 -23.912 1.00 80.56 70 ILE A N 1
ATOM 545 C CA . ILE A 1 70 ? -1.978 -13.358 -22.476 1.00 80.56 70 ILE A CA 1
ATOM 546 C C . ILE A 1 70 ? -1.240 -14.478 -21.719 1.00 80.56 70 ILE A C 1
ATOM 548 O O . ILE A 1 70 ? -1.487 -15.654 -21.999 1.00 80.56 70 ILE A O 1
ATOM 552 N N . PRO A 1 71 ? -0.313 -14.146 -20.803 1.00 77.69 71 PRO A N 1
ATOM 553 C CA . PRO A 1 71 ? 0.416 -15.146 -20.037 1.00 77.69 71 PRO A CA 1
ATOM 554 C C . PRO A 1 71 ? -0.515 -15.859 -19.050 1.00 77.69 71 PRO A C 1
ATOM 556 O O . PRO A 1 71 ? -1.433 -15.255 -18.501 1.00 77.69 71 PRO A O 1
ATOM 559 N N . SER A 1 72 ? -0.256 -17.143 -18.795 1.00 83.31 72 SER A N 1
ATOM 560 C CA . SER A 1 72 ? -1.041 -17.955 -17.856 1.00 83.31 72 SER A CA 1
ATOM 561 C C . SER A 1 72 ? -0.809 -17.592 -16.386 1.00 83.31 72 SER A C 1
ATOM 563 O O . SER A 1 72 ? -1.662 -17.883 -15.558 1.00 83.31 72 SER A O 1
ATOM 565 N N . LYS A 1 73 ? 0.335 -16.973 -16.060 1.00 83.25 73 LYS A N 1
ATOM 566 C CA . LYS A 1 73 ? 0.684 -16.482 -14.718 1.00 83.25 73 LYS A CA 1
ATOM 567 C C . LYS A 1 73 ? 1.094 -15.016 -14.770 1.00 83.25 73 LYS A C 1
ATOM 569 O O . LYS A 1 73 ? 1.727 -14.577 -15.733 1.00 83.25 73 LYS A O 1
ATOM 574 N N . LEU A 1 74 ? 0.778 -14.274 -13.714 1.00 83.94 74 LEU A N 1
ATOM 575 C CA . LEU A 1 74 ? 1.148 -12.871 -13.555 1.00 83.94 74 LEU A CA 1
ATOM 576 C C . LEU A 1 74 ? 2.481 -12.758 -12.812 1.00 83.94 74 LEU A C 1
ATOM 578 O O . LEU A 1 74 ? 2.650 -13.331 -11.740 1.00 83.94 74 LEU A O 1
ATOM 582 N N . THR A 1 75 ? 3.426 -11.983 -13.348 1.00 83.88 75 THR A N 1
ATOM 583 C CA . THR A 1 75 ? 4.669 -11.638 -12.643 1.00 83.88 75 THR A CA 1
ATOM 584 C C . THR A 1 75 ? 4.450 -10.397 -11.782 1.00 83.88 75 THR A C 1
ATOM 586 O O . THR A 1 75 ? 4.298 -9.292 -12.304 1.00 83.88 75 THR A O 1
ATOM 589 N N . VAL A 1 76 ? 4.475 -10.563 -10.463 1.00 85.62 76 VAL A N 1
ATOM 590 C CA . VAL A 1 76 ? 4.232 -9.491 -9.493 1.00 85.62 76 VAL A CA 1
ATOM 591 C C . VAL A 1 76 ? 5.534 -9.043 -8.850 1.00 85.62 76 VAL A C 1
ATOM 593 O O . VAL A 1 76 ? 6.376 -9.853 -8.451 1.00 85.62 76 VAL A O 1
ATOM 596 N N . ASN A 1 77 ? 5.677 -7.723 -8.746 1.00 84.06 77 ASN A N 1
ATOM 597 C CA . ASN A 1 77 ? 6.732 -7.086 -7.979 1.00 84.06 77 ASN A CA 1
ATOM 598 C C . ASN A 1 77 ? 6.086 -6.229 -6.886 1.00 84.06 77 ASN A C 1
ATOM 600 O O . ASN A 1 77 ? 5.366 -5.281 -7.197 1.00 84.06 77 ASN A O 1
ATOM 604 N N . PHE A 1 78 ? 6.332 -6.580 -5.629 1.00 84.75 78 PHE A N 1
ATOM 605 C CA . PHE A 1 78 ? 5.850 -5.885 -4.447 1.00 84.75 78 PHE A CA 1
ATOM 606 C C . PHE A 1 78 ? 7.044 -5.289 -3.697 1.00 84.75 78 PHE A C 1
ATOM 608 O O . PHE A 1 78 ? 7.894 -6.013 -3.168 1.00 84.75 78 PHE A O 1
ATOM 615 N N . TYR A 1 79 ? 7.115 -3.960 -3.709 1.00 84.00 79 TYR A N 1
ATOM 616 C CA . TYR A 1 79 ? 8.193 -3.175 -3.119 1.00 84.00 79 TYR A CA 1
ATOM 617 C C . TYR A 1 79 ? 7.633 -2.264 -2.029 1.00 84.00 79 TYR A C 1
ATOM 619 O O . TYR A 1 79 ? 6.637 -1.579 -2.246 1.00 84.00 79 TYR A O 1
ATOM 627 N N . LEU A 1 80 ? 8.320 -2.231 -0.895 1.00 83.75 80 LEU A N 1
ATOM 628 C CA . LEU A 1 80 ? 8.180 -1.247 0.169 1.00 83.75 80 LEU A CA 1
ATOM 629 C C . LEU A 1 80 ? 9.360 -0.262 0.105 1.00 83.75 80 LEU A C 1
ATOM 631 O O . LEU A 1 80 ? 10.403 -0.597 -0.464 1.00 83.75 80 LEU A O 1
ATOM 635 N N . PRO A 1 81 ? 9.252 0.928 0.724 1.00 84.12 81 PRO A N 1
ATOM 636 C CA . PRO A 1 81 ? 10.336 1.915 0.734 1.00 84.12 81 PRO A CA 1
ATOM 637 C C . PRO A 1 81 ? 11.687 1.370 1.226 1.00 84.12 81 PRO A C 1
ATOM 639 O O . PRO A 1 81 ? 12.732 1.818 0.758 1.00 84.12 81 PRO A O 1
ATOM 642 N N . TYR A 1 82 ? 11.669 0.387 2.135 1.00 81.38 82 TYR A N 1
ATOM 643 C CA . TYR A 1 82 ? 12.870 -0.175 2.767 1.00 81.38 82 TYR A CA 1
ATOM 644 C C . TYR A 1 82 ? 13.103 -1.667 2.494 1.00 81.38 82 TYR A C 1
ATOM 646 O O . TYR A 1 82 ? 14.123 -2.206 2.917 1.00 81.38 82 TYR A O 1
ATOM 654 N N . SER A 1 83 ? 12.184 -2.349 1.805 1.00 73.81 83 SER A N 1
ATOM 655 C CA . SER A 1 83 ? 12.271 -3.796 1.567 1.00 73.81 83 SER A CA 1
ATOM 656 C C . SER A 1 83 ? 11.578 -4.183 0.265 1.00 73.81 83 SER A C 1
ATOM 658 O O . SER A 1 83 ? 10.547 -3.624 -0.091 1.00 73.81 83 SER A O 1
ATOM 660 N N . SER A 1 84 ? 12.116 -5.164 -0.457 1.00 71.69 84 SER A N 1
ATOM 661 C CA . SER A 1 84 ? 11.394 -5.827 -1.545 1.00 71.69 84 SER A CA 1
ATOM 662 C C . SER A 1 84 ? 10.858 -7.161 -1.039 1.00 71.69 84 SER A C 1
ATOM 664 O O . SER A 1 84 ? 11.629 -8.109 -0.904 1.00 71.69 84 SER A O 1
ATOM 666 N N . GLU A 1 85 ? 9.557 -7.247 -0.784 1.00 74.12 85 GLU A N 1
ATOM 667 C CA . GLU A 1 85 ? 8.941 -8.466 -0.246 1.00 74.12 85 GLU A CA 1
ATOM 668 C C . GLU A 1 85 ? 8.695 -9.511 -1.345 1.00 74.12 85 GLU A C 1
ATOM 670 O O . GLU A 1 85 ? 8.898 -10.705 -1.132 1.00 74.12 85 GLU A O 1
ATOM 675 N N . LEU A 1 86 ? 8.324 -9.088 -2.563 1.00 78.62 86 LEU A N 1
ATOM 676 C CA . LEU A 1 86 ? 8.160 -9.994 -3.707 1.00 78.62 86 LEU A CA 1
ATOM 677 C C . LEU A 1 86 ? 8.818 -9.396 -4.950 1.00 78.62 86 LEU A C 1
ATOM 679 O O . LEU A 1 86 ? 8.459 -8.313 -5.398 1.00 78.62 86 LEU A O 1
ATOM 683 N N . SER A 1 87 ? 9.762 -10.112 -5.556 1.00 77.50 87 SER A N 1
ATOM 684 C CA . SER A 1 87 ? 10.407 -9.696 -6.804 1.00 77.50 87 SER A CA 1
ATOM 685 C C . SER A 1 87 ? 10.249 -10.796 -7.842 1.00 77.50 87 SER A C 1
ATOM 687 O O . SER A 1 87 ? 10.688 -11.925 -7.625 1.00 77.50 87 SER A O 1
ATOM 689 N N . ARG A 1 88 ? 9.611 -10.468 -8.969 1.00 80.56 88 ARG A N 1
ATOM 690 C CA . ARG A 1 88 ? 9.326 -11.380 -10.087 1.00 80.56 88 ARG A CA 1
ATOM 691 C C . ARG A 1 88 ? 8.587 -12.657 -9.682 1.00 80.56 88 ARG A C 1
ATOM 693 O O . ARG A 1 88 ? 8.820 -13.717 -10.261 1.00 80.56 88 ARG A O 1
ATOM 700 N N . LYS A 1 89 ? 7.700 -12.573 -8.690 1.00 82.31 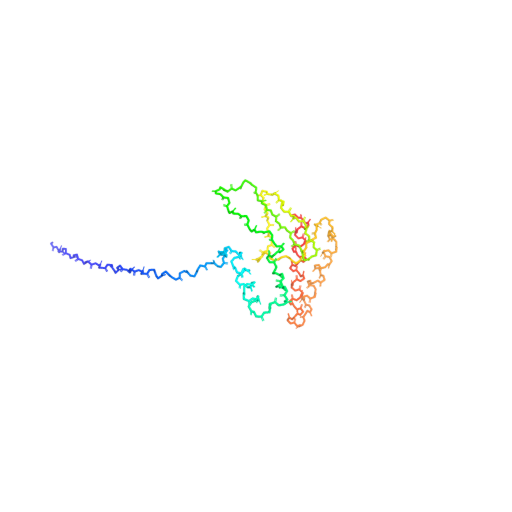89 LYS A N 1
ATOM 701 C CA . LYS A 1 89 ? 6.942 -13.737 -8.234 1.00 82.31 89 LYS A CA 1
ATOM 702 C C . LYS A 1 89 ? 5.801 -14.014 -9.205 1.00 82.31 89 LYS A C 1
ATOM 704 O O . LYS A 1 89 ? 4.993 -13.133 -9.470 1.00 82.31 89 LYS A O 1
ATOM 709 N N . GLU A 1 90 ? 5.736 -15.234 -9.719 1.00 84.31 90 GLU A N 1
ATOM 710 C CA . GLU A 1 90 ? 4.604 -15.687 -10.522 1.00 84.31 90 GLU A CA 1
ATOM 711 C C . GLU A 1 90 ? 3.437 -16.077 -9.616 1.00 84.31 90 GLU A C 1
ATOM 713 O O . GLU A 1 90 ? 3.590 -16.936 -8.741 1.00 84.31 90 GLU A O 1
ATOM 718 N N . VAL A 1 91 ? 2.286 -15.447 -9.828 1.00 85.25 91 VAL A N 1
ATOM 719 C CA . VAL A 1 91 ? 1.034 -15.718 -9.117 1.00 85.25 91 VAL A CA 1
ATOM 720 C C . VAL A 1 91 ? -0.128 -15.731 -10.100 1.00 85.25 91 VAL A C 1
ATOM 722 O O . VAL A 1 91 ? -0.090 -15.060 -11.131 1.00 85.25 91 VAL A O 1
ATOM 725 N N . ASP A 1 92 ? -1.167 -16.491 -9.781 1.00 86.06 92 ASP A N 1
ATOM 726 C CA . ASP A 1 92 ? -2.352 -16.578 -10.636 1.00 86.06 92 ASP A CA 1
ATOM 727 C C . ASP A 1 92 ? -3.272 -15.365 -10.432 1.00 86.06 92 ASP A C 1
ATOM 729 O O . ASP A 1 92 ? -3.892 -14.876 -11.373 1.00 86.06 92 ASP A O 1
ATOM 733 N N . MET A 1 93 ? -3.329 -14.842 -9.203 1.00 83.50 93 MET A N 1
ATOM 734 C CA . MET A 1 93 ? -4.229 -13.755 -8.829 1.00 83.50 93 MET A CA 1
ATOM 735 C C . MET A 1 93 ? -3.665 -12.926 -7.670 1.00 83.50 93 MET A C 1
ATOM 737 O O . MET A 1 93 ? -3.033 -13.465 -6.762 1.00 83.50 93 MET A O 1
ATOM 741 N N . VAL A 1 94 ? -3.935 -11.617 -7.690 1.00 84.00 94 VAL A N 1
ATOM 742 C CA . VAL A 1 94 ? -3.664 -10.687 -6.582 1.00 84.00 94 VAL A CA 1
ATOM 743 C C . VAL A 1 94 ? -4.909 -9.856 -6.308 1.00 84.00 94 VAL A C 1
ATOM 745 O O . VAL A 1 94 ? -5.488 -9.289 -7.233 1.00 84.00 94 VAL A O 1
ATOM 748 N N . ILE A 1 95 ? -5.287 -9.755 -5.035 1.00 86.06 95 ILE A N 1
ATOM 749 C CA . ILE A 1 95 ? -6.339 -8.854 -4.560 1.00 86.06 95 ILE A CA 1
ATOM 750 C C . ILE A 1 95 ? -5.651 -7.684 -3.859 1.00 86.06 95 ILE A C 1
ATOM 752 O O . ILE A 1 95 ? -4.916 -7.889 -2.896 1.00 86.06 95 ILE A O 1
ATOM 756 N N . VAL A 1 96 ? -5.864 -6.466 -4.359 1.00 83.69 96 VAL A N 1
ATOM 757 C CA . VAL A 1 96 ? -5.265 -5.248 -3.799 1.00 83.69 96 VAL A CA 1
ATOM 758 C C . VAL A 1 96 ? -6.359 -4.446 -3.090 1.00 83.69 96 VAL A C 1
ATOM 760 O O . VAL A 1 96 ? -7.217 -3.879 -3.771 1.00 83.69 96 VAL A O 1
ATOM 763 N N . PRO A 1 97 ? -6.358 -4.376 -1.747 1.00 75.50 97 PRO A N 1
ATOM 764 C CA . PRO A 1 97 ? -7.331 -3.594 -0.993 1.00 75.50 97 PRO A CA 1
ATOM 765 C C . PRO A 1 97 ? -6.909 -2.119 -0.973 1.00 75.50 97 PRO A C 1
ATOM 767 O O . PRO A 1 97 ? -6.484 -1.592 0.051 1.00 75.50 97 PRO A O 1
ATOM 770 N N . ALA A 1 98 ? -6.964 -1.447 -2.123 1.00 68.75 98 ALA A N 1
ATOM 771 C CA . ALA A 1 98 ? -6.604 -0.038 -2.209 1.00 68.75 98 ALA A CA 1
ATOM 772 C C . ALA A 1 98 ? -7.481 0.711 -3.210 1.00 68.75 98 ALA A C 1
ATOM 774 O O . ALA A 1 98 ? -7.715 0.246 -4.323 1.00 68.75 98 ALA A O 1
ATOM 775 N N . THR A 1 99 ? -7.876 1.929 -2.846 1.00 69.56 99 THR A N 1
ATOM 776 C CA . THR A 1 99 ? -8.567 2.853 -3.755 1.00 69.56 99 THR A CA 1
ATOM 777 C C . THR A 1 99 ? -7.638 3.338 -4.877 1.00 69.56 99 THR A C 1
ATOM 779 O O . THR A 1 99 ? -8.084 3.572 -5.995 1.00 69.56 99 THR A O 1
ATOM 782 N N . THR A 1 100 ? -6.335 3.473 -4.593 1.00 69.50 100 THR A N 1
ATOM 783 C CA . THR A 1 100 ? -5.324 4.052 -5.505 1.00 69.50 100 THR A CA 1
ATOM 784 C C . THR A 1 100 ? -4.070 3.187 -5.689 1.00 69.50 100 THR A C 1
ATOM 786 O O . THR A 1 100 ? -3.135 3.604 -6.370 1.00 69.50 100 THR A O 1
ATOM 789 N N . GLY A 1 101 ? -4.023 1.987 -5.098 1.00 65.88 101 GLY A N 1
ATOM 790 C CA . GLY A 1 101 ? -2.883 1.064 -5.211 1.00 65.88 101 GLY A CA 1
ATOM 791 C C . GLY A 1 101 ? -1.612 1.486 -4.460 1.00 65.88 101 GLY A C 1
ATOM 792 O O . GLY A 1 101 ? -0.567 0.873 -4.660 1.00 65.88 101 GLY A O 1
ATOM 793 N N . GLN A 1 102 ? -1.670 2.524 -3.620 1.00 64.38 102 GLN A N 1
ATOM 794 C CA . GLN A 1 102 ? -0.531 2.986 -2.826 1.00 64.38 102 GLN A CA 1
ATOM 795 C C . GLN A 1 102 ? -0.509 2.289 -1.465 1.00 64.38 102 GLN A C 1
ATOM 797 O O . GLN A 1 102 ? -1.456 2.399 -0.692 1.00 64.38 102 GLN A O 1
ATOM 802 N N . MET A 1 103 ? 0.588 1.595 -1.175 1.00 72.62 103 MET A N 1
ATOM 803 C CA . MET A 1 103 ? 0.848 0.956 0.113 1.00 72.62 103 MET A CA 1
ATOM 804 C C . MET A 1 103 ? 2.208 1.437 0.608 1.00 72.62 103 MET A C 1
ATOM 806 O O . MET A 1 103 ? 3.209 1.285 -0.089 1.00 72.62 103 MET A O 1
ATOM 810 N N . VAL A 1 104 ? 2.233 2.062 1.783 1.00 79.00 104 VAL A N 1
ATOM 811 C CA . VAL A 1 104 ? 3.473 2.585 2.383 1.00 79.00 104 VAL A CA 1
ATOM 812 C C . VAL A 1 104 ? 4.152 1.520 3.242 1.00 79.00 104 VAL A C 1
ATOM 814 O O . VAL A 1 104 ? 5.377 1.453 3.299 1.00 79.00 104 VAL A O 1
ATOM 817 N N . GLU A 1 105 ? 3.354 0.657 3.863 1.00 82.81 105 GLU A N 1
ATOM 818 C CA . GLU A 1 105 ? 3.802 -0.366 4.797 1.00 82.81 105 GLU A CA 1
ATOM 819 C C . GLU A 1 105 ? 3.049 -1.675 4.542 1.00 82.81 105 GLU A C 1
ATOM 821 O O . GLU A 1 105 ? 1.871 -1.664 4.175 1.00 82.81 105 GLU A O 1
ATOM 826 N N . ALA A 1 106 ? 3.735 -2.804 4.723 1.00 85.00 106 ALA A N 1
ATOM 827 C CA . ALA A 1 106 ? 3.108 -4.116 4.717 1.00 85.00 106 ALA A CA 1
ATOM 828 C C . ALA A 1 106 ? 3.760 -5.027 5.749 1.00 85.00 106 ALA A C 1
ATOM 830 O O . ALA A 1 106 ? 4.975 -5.224 5.755 1.00 85.00 106 ALA A O 1
ATOM 831 N N . VAL A 1 107 ? 2.915 -5.592 6.604 1.00 86.06 107 VAL A N 1
ATOM 832 C CA . VAL A 1 107 ? 3.298 -6.521 7.662 1.00 86.06 107 VAL A CA 1
ATOM 833 C C . VAL A 1 107 ? 2.478 -7.798 7.477 1.00 86.06 107 VAL A C 1
ATOM 835 O O . VAL A 1 107 ? 1.265 -7.705 7.273 1.00 86.06 107 VAL A O 1
ATOM 838 N N . PRO A 1 108 ? 3.106 -8.988 7.522 1.00 86.06 108 PRO A N 1
ATOM 839 C CA . PRO A 1 108 ? 2.381 -10.252 7.495 1.00 86.06 108 PRO A CA 1
ATOM 840 C C . PRO A 1 108 ? 1.355 -10.340 8.635 1.00 86.06 108 PRO A C 1
ATOM 842 O O . PRO A 1 108 ? 1.667 -10.011 9.780 1.00 86.06 108 PRO A O 1
ATOM 845 N N . VAL A 1 109 ? 0.134 -10.785 8.322 1.00 86.06 109 VAL A N 1
ATOM 846 C CA . VAL A 1 109 ? -1.002 -10.810 9.266 1.00 86.06 109 VAL A CA 1
ATOM 847 C C . VAL A 1 109 ? -0.726 -11.709 10.479 1.00 86.06 109 VAL A C 1
ATOM 849 O O . VAL A 1 109 ? -1.187 -11.415 11.576 1.00 86.06 109 VAL A O 1
ATOM 852 N N . ASP A 1 110 ? 0.094 -12.750 10.322 1.00 86.44 110 ASP A N 1
ATOM 853 C CA . ASP A 1 110 ? 0.533 -13.650 11.398 1.00 86.44 110 ASP A CA 1
ATOM 854 C C . ASP A 1 110 ? 1.355 -12.955 12.493 1.00 86.44 110 ASP A C 1
ATOM 856 O O . ASP A 1 110 ? 1.459 -13.467 13.607 1.00 86.44 110 ASP A O 1
ATOM 860 N N . ARG A 1 111 ? 1.924 -11.781 12.202 1.00 88.19 111 ARG A N 1
ATOM 861 C CA . ARG A 1 111 ? 2.696 -10.986 13.168 1.00 88.19 111 ARG A CA 1
ATOM 862 C C . ARG A 1 111 ? 1.851 -9.946 13.902 1.00 88.19 111 ARG A C 1
ATOM 864 O O . ARG A 1 111 ? 2.401 -9.166 14.677 1.00 88.19 111 ARG A O 1
ATOM 871 N N . ILE A 1 112 ? 0.544 -9.906 13.647 1.00 89.38 112 ILE A N 1
ATOM 872 C CA . ILE A 1 112 ? -0.371 -8.923 14.224 1.00 89.38 112 ILE A CA 1
ATOM 873 C C . ILE A 1 112 ? -1.134 -9.558 15.387 1.00 89.38 112 ILE A C 1
ATOM 875 O O . ILE A 1 112 ? -1.811 -10.572 15.237 1.00 89.38 112 ILE A O 1
ATOM 879 N N . ASP A 1 113 ? -1.056 -8.926 16.558 1.00 90.44 113 ASP A N 1
ATOM 880 C CA . ASP A 1 113 ? -1.800 -9.351 17.742 1.00 90.44 113 ASP A CA 1
ATOM 881 C C . ASP A 1 113 ? -3.229 -8.784 17.721 1.00 90.44 113 ASP A C 1
ATOM 883 O O . ASP A 1 113 ? -3.448 -7.575 17.842 1.00 90.44 113 ASP A O 1
ATOM 887 N N . SER A 1 114 ? -4.213 -9.680 17.612 1.00 88.00 114 SER A N 1
ATOM 888 C CA . SER A 1 114 ? -5.642 -9.336 17.617 1.00 88.00 114 SER A CA 1
ATOM 889 C C . SER A 1 114 ? -6.095 -8.557 18.857 1.00 88.00 114 SER A C 1
ATOM 891 O O . SER A 1 114 ? -6.958 -7.684 18.751 1.00 88.00 114 SER A O 1
ATOM 893 N N . SER A 1 115 ? -5.494 -8.807 20.023 1.00 89.88 115 SER A N 1
ATOM 894 C CA . SER A 1 115 ? -5.870 -8.137 21.270 1.00 89.88 115 SER A CA 1
ATOM 895 C C . SER A 1 115 ? -5.463 -6.661 21.264 1.00 89.88 115 SER A C 1
ATOM 897 O O . SER A 1 115 ? -6.224 -5.792 21.703 1.00 89.88 115 SER A O 1
ATOM 899 N N . LEU A 1 116 ? -4.293 -6.357 20.691 1.00 89.81 116 LEU A N 1
ATOM 900 C CA . LEU A 1 116 ? -3.806 -4.989 20.531 1.00 89.81 116 LEU A CA 1
ATOM 901 C C . LEU A 1 116 ? -4.627 -4.228 19.489 1.00 89.81 116 LEU A C 1
ATOM 903 O O . LEU A 1 116 ? -4.924 -3.052 19.698 1.00 89.81 116 LEU A O 1
ATOM 907 N N . VAL A 1 117 ? -5.053 -4.902 18.417 1.00 91.75 117 VAL A N 1
ATOM 908 C CA . VAL A 1 117 ? -5.934 -4.318 17.394 1.00 91.75 117 VAL A CA 1
ATOM 909 C C . VAL A 1 117 ? -7.288 -3.935 17.990 1.00 91.75 117 VAL A C 1
ATOM 911 O O . VAL A 1 117 ? -7.744 -2.809 17.799 1.00 91.75 117 VAL A O 1
ATOM 914 N N . GLN A 1 118 ? -7.910 -4.822 18.770 1.00 90.25 118 GLN A N 1
ATOM 915 C CA . GLN A 1 118 ? -9.187 -4.531 19.432 1.00 90.25 118 GLN A CA 1
ATOM 916 C C . GLN A 1 118 ? -9.064 -3.375 20.426 1.00 90.25 118 GLN A C 1
ATOM 918 O O . GLN A 1 118 ? -9.905 -2.475 20.445 1.00 90.25 118 GLN A O 1
ATOM 923 N N . LYS A 1 119 ? -7.987 -3.359 21.218 1.00 93.62 119 LYS A N 1
ATOM 924 C CA . LYS A 1 119 ? -7.709 -2.256 22.140 1.00 93.62 119 LYS A CA 1
ATOM 925 C C . LYS A 1 119 ? -7.548 -0.925 21.399 1.00 93.62 119 LYS A C 1
ATOM 927 O O . LYS A 1 119 ? -8.167 0.061 21.796 1.00 93.62 119 LYS A O 1
ATOM 932 N N . GLY A 1 120 ? -6.762 -0.907 20.322 1.00 90.94 120 GLY A N 1
ATOM 933 C CA . GLY A 1 120 ? -6.566 0.278 19.486 1.00 90.94 120 GLY A CA 1
ATOM 934 C C . GLY A 1 120 ? -7.871 0.772 18.860 1.00 90.94 120 GLY A C 1
ATOM 935 O O . GLY A 1 120 ? -8.158 1.966 18.915 1.00 90.94 120 GLY A O 1
ATOM 936 N N . ALA A 1 121 ? -8.717 -0.136 18.364 1.00 91.00 121 ALA A N 1
ATOM 937 C CA . ALA A 1 121 ? -10.024 0.208 17.803 1.00 91.00 121 ALA A CA 1
ATOM 938 C C . ALA A 1 121 ? -10.916 0.952 18.814 1.00 91.00 121 ALA A C 1
ATOM 940 O O . ALA A 1 121 ? -11.523 1.973 18.478 1.00 91.00 121 ALA A O 1
ATOM 941 N N . MET A 1 122 ? -10.965 0.481 20.066 1.00 91.88 122 MET A N 1
ATOM 942 C CA . MET A 1 122 ? -11.720 1.157 21.127 1.00 91.88 122 MET A CA 1
ATOM 943 C C . MET A 1 122 ? -11.136 2.537 21.448 1.00 91.88 122 MET A C 1
ATOM 945 O O . MET A 1 122 ? -11.885 3.503 21.588 1.00 91.88 122 MET A O 1
ATOM 949 N N . GLU A 1 123 ? -9.807 2.646 21.526 1.00 93.56 123 GLU A N 1
ATOM 950 C CA . GLU A 1 123 ? -9.123 3.901 21.844 1.00 93.56 123 GLU A CA 1
ATOM 951 C C . GLU A 1 123 ? -9.360 4.972 20.770 1.00 93.56 123 GLU A C 1
ATOM 953 O O . GLU A 1 123 ? -9.681 6.115 21.099 1.00 93.56 123 GLU A O 1
ATOM 958 N N . PHE A 1 124 ? -9.261 4.616 19.486 1.00 91.69 124 PHE A N 1
ATOM 959 C CA . PHE A 1 124 ? -9.488 5.559 18.388 1.00 91.69 124 PHE A CA 1
ATOM 960 C C . PHE A 1 124 ? -10.966 5.916 18.204 1.00 91.69 124 PHE A C 1
ATOM 962 O O . PHE A 1 124 ? -11.276 7.071 17.914 1.00 91.69 124 PHE A O 1
ATOM 969 N N . THR A 1 125 ? -11.884 4.985 18.483 1.00 92.31 125 THR A N 1
ATOM 970 C CA . THR A 1 125 ? -13.327 5.287 18.517 1.00 92.31 125 THR A CA 1
ATOM 971 C C . THR A 1 125 ? -13.651 6.280 19.633 1.00 92.31 125 THR A C 1
ATOM 973 O O . THR A 1 125 ? -14.399 7.239 19.430 1.00 92.31 125 THR A O 1
ATOM 976 N N . GLN A 1 126 ? -13.046 6.103 20.811 1.00 94.00 126 GLN A N 1
ATOM 977 C CA . GLN A 1 126 ? -13.204 7.047 21.913 1.00 94.00 126 GLN A CA 1
ATOM 978 C C . GLN A 1 126 ? -12.588 8.411 21.573 1.00 94.00 126 GLN A C 1
ATOM 980 O O . GLN A 1 126 ? -13.246 9.433 21.770 1.00 94.00 126 GLN A O 1
ATOM 985 N N . LYS A 1 127 ? -11.378 8.439 21.001 1.00 92.31 127 LYS A N 1
ATOM 986 C CA . LYS A 1 127 ? -10.715 9.679 20.563 1.00 92.31 127 LYS A CA 1
ATOM 987 C C . LYS A 1 127 ? -11.549 10.451 19.547 1.00 92.31 127 LYS A C 1
ATOM 989 O O . LYS A 1 127 ? -11.643 11.668 19.667 1.00 92.31 127 LYS A O 1
ATOM 994 N N . LEU A 1 128 ? -12.212 9.761 18.620 1.00 91.44 128 LEU A N 1
ATOM 995 C CA . LEU A 1 128 ? -13.110 10.388 17.652 1.00 91.44 128 LEU A CA 1
ATOM 996 C C . LEU A 1 128 ? -14.288 11.096 18.338 1.00 91.44 128 LEU A C 1
ATOM 998 O O . LEU A 1 128 ? -14.659 12.196 17.937 1.00 91.44 128 LEU A O 1
ATOM 1002 N N . SER A 1 129 ? -14.840 10.502 19.401 1.00 91.44 129 SER A N 1
ATOM 1003 C CA . SER A 1 129 ? -15.939 11.107 20.168 1.00 91.44 129 SER A CA 1
ATOM 1004 C C . SER A 1 129 ? -15.518 12.331 20.990 1.00 91.44 129 SER A C 1
ATOM 1006 O O . SER A 1 129 ? -16.336 13.217 21.231 1.00 91.44 129 SER A O 1
ATOM 1008 N N . SER A 1 130 ? -14.250 12.394 21.407 1.00 92.69 130 SER A N 1
ATOM 1009 C CA . SER A 1 130 ? -13.704 13.492 22.213 1.00 92.69 130 SER A CA 1
ATOM 1010 C C . SER A 1 130 ? -12.956 14.557 21.404 1.00 92.69 130 SER A C 1
ATOM 1012 O O . SER A 1 130 ? -12.590 15.587 21.966 1.00 92.69 130 SER A O 1
ATOM 1014 N N . ALA A 1 131 ? -12.686 14.313 20.118 1.00 93.06 131 ALA A N 1
ATOM 1015 C CA . ALA A 1 131 ? -11.889 15.195 19.273 1.00 93.06 131 ALA A CA 1
ATOM 1016 C C . ALA A 1 131 ? -12.588 16.543 19.050 1.00 93.06 131 ALA A C 1
ATOM 1018 O O . ALA A 1 131 ? -13.753 16.614 18.642 1.00 93.06 131 ALA A O 1
ATOM 1019 N N . SER A 1 132 ? -11.853 17.626 19.293 1.00 91.50 132 SER A N 1
ATOM 1020 C CA . SER A 1 132 ? -12.397 18.987 19.225 1.00 91.50 132 SER A CA 1
ATOM 1021 C C . SER A 1 132 ? -12.042 19.685 17.915 1.00 91.50 132 SER A C 1
ATOM 1023 O O . SER A 1 132 ? -12.840 20.468 17.396 1.00 91.50 132 SER A O 1
ATOM 1025 N N . THR A 1 133 ? -10.886 19.347 17.341 1.00 94.75 133 THR A N 1
ATOM 1026 C CA . THR A 1 133 ? -10.396 19.923 16.086 1.00 94.75 133 THR A CA 1
ATOM 1027 C C . THR A 1 133 ? -10.644 18.997 14.900 1.00 94.75 133 THR A C 1
ATOM 1029 O O . THR A 1 133 ? -10.730 17.778 15.044 1.00 94.75 133 THR A O 1
ATOM 1032 N N . ASP A 1 134 ? -10.733 19.567 13.698 1.00 93.38 134 ASP A N 1
ATOM 1033 C CA . ASP A 1 134 ? -10.922 18.773 12.478 1.00 93.38 134 ASP A CA 1
ATOM 1034 C C . ASP A 1 134 ? -9.699 17.906 12.153 1.00 93.38 134 ASP A C 1
ATOM 1036 O O . ASP A 1 134 ? -9.847 16.816 11.608 1.00 93.38 134 ASP A O 1
ATOM 1040 N N . TYR A 1 135 ? -8.502 18.352 12.547 1.00 93.62 135 TYR A N 1
ATOM 1041 C CA . TYR A 1 135 ? -7.276 17.563 12.432 1.00 93.62 135 TYR A CA 1
ATOM 1042 C C . TYR A 1 135 ? -7.334 16.305 13.314 1.00 93.62 135 TYR A C 1
ATOM 1044 O O . TYR A 1 135 ? -7.154 15.200 12.812 1.00 93.62 135 TYR A O 1
ATOM 1052 N N . GLU A 1 136 ? -7.686 16.448 14.597 1.00 92.31 136 GLU A N 1
ATOM 1053 C CA . GLU A 1 136 ? -7.837 15.308 15.519 1.00 92.31 136 GLU A CA 1
ATOM 1054 C C . GLU A 1 136 ? -8.954 14.356 15.083 1.00 92.31 136 GLU A C 1
ATOM 1056 O O . GLU A 1 136 ? -8.811 13.140 15.199 1.00 92.31 136 GLU A O 1
ATOM 1061 N N . LYS A 1 137 ? -10.066 14.889 14.556 1.00 93.31 137 LYS A N 1
ATOM 1062 C CA . LYS A 1 137 ? -11.145 14.061 13.998 1.00 93.31 137 LYS A CA 1
ATOM 1063 C C . LYS A 1 137 ? -10.664 13.269 12.788 1.00 93.31 137 LYS A C 1
ATOM 1065 O O . LYS A 1 137 ? -10.991 12.092 12.687 1.00 93.31 137 LYS A O 1
ATOM 1070 N N . ALA A 1 138 ? -9.889 13.885 11.895 1.00 94.44 138 ALA A N 1
ATOM 1071 C CA . ALA A 1 138 ? -9.330 13.205 10.732 1.00 94.44 138 ALA A CA 1
ATOM 1072 C C . ALA A 1 138 ? -8.349 12.098 11.144 1.00 94.44 138 ALA A C 1
ATOM 1074 O O . ALA A 1 138 ? -8.470 10.974 10.662 1.00 94.44 138 ALA A O 1
ATOM 1075 N N . GLU A 1 139 ? -7.432 12.371 12.075 1.00 92.56 139 GLU A N 1
ATOM 1076 C CA . GLU A 1 139 ? -6.515 11.354 12.606 1.00 92.56 139 GLU A CA 1
ATOM 1077 C C . GLU A 1 139 ? -7.264 10.213 13.301 1.00 92.56 139 GLU A C 1
ATOM 1079 O O . GLU A 1 139 ? -6.968 9.039 13.068 1.00 92.56 139 GLU A O 1
ATOM 1084 N N . ALA A 1 140 ? -8.261 10.540 14.127 1.00 93.69 140 ALA A N 1
ATOM 1085 C CA . ALA A 1 140 ? -9.052 9.537 14.823 1.00 93.69 140 ALA A CA 1
ATOM 1086 C C . ALA A 1 140 ? -9.875 8.682 13.852 1.00 93.69 140 ALA A C 1
ATOM 1088 O O . ALA A 1 140 ? -9.931 7.466 14.022 1.00 93.69 140 ALA A O 1
ATOM 1089 N N . GLN A 1 141 ? -10.449 9.290 12.811 1.00 93.06 141 GLN A N 1
ATOM 1090 C CA . GLN A 1 141 ? -11.182 8.575 11.769 1.00 93.06 141 GLN A CA 1
ATOM 1091 C C . GLN A 1 141 ? -10.269 7.622 10.995 1.00 93.06 141 GLN A C 1
ATOM 1093 O O . GLN A 1 141 ? -10.616 6.457 10.832 1.00 93.06 141 GLN A O 1
ATOM 1098 N N . ILE A 1 142 ? -9.078 8.078 10.593 1.00 92.75 142 ILE A N 1
ATOM 1099 C CA . ILE A 1 142 ? -8.079 7.216 9.943 1.00 92.75 142 ILE A CA 1
ATOM 1100 C C . ILE A 1 142 ? -7.719 6.044 10.863 1.00 92.75 142 ILE A C 1
ATOM 1102 O O . ILE A 1 142 ? -7.652 4.903 10.410 1.00 92.75 142 ILE A O 1
ATOM 1106 N N . GLY A 1 143 ? -7.531 6.305 12.160 1.00 92.00 143 GLY A N 1
ATOM 1107 C CA . GLY A 1 143 ? -7.300 5.260 13.154 1.00 92.00 143 GLY A CA 1
ATOM 1108 C C . GLY A 1 143 ? -8.431 4.229 13.183 1.00 92.00 143 GLY A C 1
ATOM 1109 O O . GLY A 1 143 ? -8.171 3.034 13.056 1.00 92.00 143 GLY A O 1
ATOM 1110 N N . VAL A 1 144 ? -9.684 4.675 13.295 1.00 93.38 144 VAL A N 1
ATOM 1111 C CA . VAL A 1 144 ? -10.860 3.787 13.279 1.00 93.38 144 VAL A CA 1
ATOM 1112 C C . VAL A 1 144 ? -10.913 2.958 11.994 1.00 93.38 144 VAL A C 1
ATOM 1114 O O . VAL A 1 144 ? -11.086 1.742 12.075 1.00 93.38 144 VAL A O 1
ATOM 1117 N N . ASP A 1 145 ? -10.703 3.575 10.832 1.00 91.19 145 ASP A N 1
ATOM 1118 C CA . ASP A 1 145 ? -10.760 2.893 9.537 1.00 91.19 145 ASP A CA 1
ATOM 1119 C C . ASP A 1 145 ? -9.680 1.802 9.423 1.00 91.19 145 ASP A C 1
ATOM 1121 O O . ASP A 1 145 ? -9.973 0.671 9.020 1.00 91.19 145 ASP A O 1
ATOM 1125 N N . VAL A 1 146 ? -8.443 2.098 9.841 1.00 91.50 146 VAL A N 1
ATOM 1126 C CA . VAL A 1 146 ? -7.324 1.140 9.811 1.00 91.50 146 VAL A CA 1
ATOM 1127 C C . VAL A 1 146 ? -7.549 -0.008 10.795 1.00 91.50 146 VAL A C 1
ATOM 1129 O O . VAL A 1 146 ? -7.448 -1.173 10.407 1.00 91.50 146 VAL A O 1
ATOM 1132 N N . TYR A 1 147 ? -7.885 0.285 12.055 1.00 92.44 147 TYR A N 1
ATOM 1133 C CA . TYR A 1 147 ? -8.106 -0.758 13.063 1.00 92.44 147 TYR A CA 1
ATOM 1134 C C . TYR A 1 147 ? -9.343 -1.611 12.755 1.00 92.44 147 TYR A C 1
ATOM 1136 O O . TYR A 1 147 ? -9.318 -2.820 12.988 1.00 92.44 147 TYR A O 1
ATOM 1144 N N . SER A 1 148 ? -10.399 -1.022 12.186 1.00 89.50 148 SER A N 1
ATOM 1145 C CA . SER A 1 148 ? -11.568 -1.775 11.727 1.00 89.50 148 SER A CA 1
ATOM 1146 C C . SER A 1 148 ? -11.202 -2.723 10.586 1.00 89.50 148 SER A C 1
ATOM 1148 O O . SER A 1 148 ? -11.570 -3.896 10.635 1.00 89.50 148 SER A O 1
ATOM 1150 N N . ALA A 1 149 ? -10.447 -2.252 9.588 1.00 89.31 149 ALA A N 1
ATOM 1151 C CA . ALA A 1 149 ? -9.995 -3.092 8.480 1.00 89.31 149 ALA A CA 1
ATOM 1152 C C . ALA A 1 149 ? -9.086 -4.239 8.957 1.00 89.31 149 ALA A C 1
ATOM 1154 O O . ALA A 1 149 ? -9.243 -5.375 8.505 1.00 89.31 149 ALA A O 1
ATOM 1155 N N . LEU A 1 150 ? -8.183 -3.971 9.907 1.00 89.62 150 LEU A N 1
ATOM 1156 C CA . LEU A 1 150 ? -7.340 -4.998 10.530 1.00 89.62 150 LEU A CA 1
ATOM 1157 C C . LEU A 1 150 ? -8.168 -6.038 11.287 1.00 89.62 150 LEU A C 1
ATOM 1159 O O . LEU A 1 150 ? -7.916 -7.234 11.158 1.00 89.62 150 LEU A O 1
ATOM 1163 N N . ASN A 1 151 ? -9.171 -5.601 12.049 1.00 88.31 151 ASN A N 1
ATOM 1164 C CA . ASN A 1 151 ? -10.041 -6.513 12.783 1.00 88.31 151 ASN A CA 1
ATOM 1165 C C . ASN A 1 151 ? -10.852 -7.404 11.828 1.00 88.31 151 ASN A C 1
ATOM 1167 O O . ASN A 1 151 ? -10.961 -8.603 12.064 1.00 88.31 151 ASN A O 1
ATOM 1171 N N . SER A 1 152 ? -11.356 -6.855 10.718 1.00 87.00 152 SER A N 1
ATOM 1172 C CA . SER A 1 152 ? -11.991 -7.657 9.664 1.00 87.00 152 SER A CA 1
ATOM 1173 C C . SER A 1 152 ? -11.019 -8.670 9.053 1.00 87.00 152 SER A C 1
ATOM 1175 O O . SER A 1 152 ? -11.357 -9.842 8.947 1.00 87.00 152 SER A O 1
ATOM 1177 N N . ALA A 1 153 ? -9.794 -8.255 8.719 1.00 86.25 153 ALA A N 1
ATOM 1178 C CA . ALA A 1 153 ? -8.799 -9.137 8.107 1.00 86.25 153 ALA A CA 1
ATOM 1179 C C . ALA A 1 153 ? -8.339 -10.288 9.026 1.00 86.25 153 ALA A C 1
ATOM 1181 O O . ALA A 1 153 ? -7.977 -11.353 8.531 1.00 86.25 153 ALA A O 1
ATOM 1182 N N . LEU A 1 154 ? -8.346 -10.085 10.348 1.00 85.06 154 LEU A N 1
ATOM 1183 C CA . LEU A 1 154 ? -7.983 -11.113 11.332 1.00 85.06 154 LEU A CA 1
ATOM 1184 C C . LEU A 1 154 ? -9.106 -12.123 11.599 1.00 85.06 154 LEU A C 1
ATOM 1186 O O . LEU A 1 154 ? -8.821 -13.252 11.997 1.00 85.06 154 LEU A O 1
ATOM 1190 N N . LEU A 1 155 ? -10.365 -11.720 11.417 1.00 78.12 155 LEU A N 1
ATOM 1191 C CA . LEU A 1 155 ? -11.532 -12.559 11.700 1.00 78.12 155 LEU A CA 1
ATOM 1192 C C . LEU A 1 155 ? -11.964 -13.427 10.505 1.00 78.12 155 LEU A C 1
ATOM 1194 O O . LEU A 1 155 ? -12.647 -14.426 10.732 1.00 78.12 155 LEU A O 1
ATOM 1198 N N . GLY A 1 156 ? -11.524 -13.097 9.283 1.00 64.25 156 GLY A N 1
ATOM 1199 C CA . GLY A 1 156 ? -11.835 -13.833 8.049 1.00 64.25 156 GLY A CA 1
ATOM 1200 C C . GLY A 1 156 ? -13.128 -13.367 7.402 1.00 64.25 156 GLY A C 1
ATOM 1201 O O . GLY A 1 156 ? -14.060 -14.195 7.309 1.00 64.25 156 GLY A O 1
#